Protein AF-A0A7K1ST89-F1 (afdb_monomer_lite)

pLDDT: mean 86.4, std 10.52, range [42.69, 97.88]

Structure (mmCIF, N/CA/C/O backbone):
data_AF-A0A7K1ST89-F1
#
_entry.id   AF-A0A7K1ST89-F1
#
loop_
_atom_site.group_PDB
_atom_site.id
_atom_site.type_symbol
_atom_site.label_atom_id
_atom_site.label_alt_id
_atom_site.label_comp_id
_atom_site.label_asym_id
_atom_site.label_entity_id
_atom_site.label_seq_id
_atom_site.pdbx_PDB_ins_code
_atom_site.Cartn_x
_atom_site.Cartn_y
_atom_site.Cartn_z
_atom_site.occupancy
_atom_site.B_iso_or_equiv
_atom_site.auth_seq_id
_atom_site.auth_comp_id
_atom_site.auth_asym_id
_atom_site.auth_atom_id
_atom_site.pdbx_PDB_model_num
ATOM 1 N N . MET A 1 1 ? -11.123 1.709 31.600 1.00 42.69 1 MET A N 1
ATOM 2 C CA . MET A 1 1 ? -11.358 0.280 31.300 1.00 42.69 1 MET A CA 1
ATOM 3 C C . MET A 1 1 ? -12.186 0.246 30.021 1.00 42.69 1 MET A C 1
ATOM 5 O O . MET A 1 1 ? -13.130 1.018 29.954 1.00 42.69 1 MET A O 1
ATOM 9 N N . ILE A 1 2 ? -11.768 -0.477 28.975 1.00 50.78 2 ILE A N 1
ATOM 10 C CA . ILE A 1 2 ? -12.521 -0.560 27.705 1.00 50.78 2 ILE A CA 1
ATOM 11 C C . ILE A 1 2 ? -13.506 -1.724 27.834 1.00 50.78 2 ILE A C 1
ATOM 13 O O . ILE A 1 2 ? -13.079 -2.829 28.155 1.00 50.78 2 ILE A O 1
ATOM 17 N N . ASP A 1 3 ? -14.796 -1.450 27.634 1.00 50.91 3 ASP A N 1
ATOM 18 C CA . ASP A 1 3 ? -15.888 -2.266 28.186 1.00 50.91 3 ASP A CA 1
ATOM 19 C C . ASP A 1 3 ? -16.390 -3.382 27.249 1.00 50.91 3 ASP A C 1
ATOM 21 O O . ASP A 1 3 ? -16.969 -4.363 27.692 1.00 50.91 3 ASP A O 1
ATOM 25 N N . SER A 1 4 ? -16.138 -3.321 25.939 1.00 55.66 4 SER A N 1
ATOM 26 C CA . SER A 1 4 ? -16.264 -4.499 25.060 1.00 55.66 4 SER A CA 1
ATOM 27 C C . SER A 1 4 ? -15.747 -4.215 23.652 1.00 55.66 4 SER A C 1
ATOM 29 O O . SER A 1 4 ? -15.873 -3.105 23.135 1.00 55.66 4 SER A O 1
ATOM 31 N N . THR A 1 5 ? -15.176 -5.240 23.016 1.00 67.62 5 THR A N 1
ATOM 32 C CA . THR A 1 5 ? -14.967 -5.284 21.563 1.00 67.62 5 THR A CA 1
ATOM 33 C C . THR A 1 5 ? -15.963 -6.281 20.980 1.00 67.62 5 THR A C 1
ATOM 35 O O . THR A 1 5 ? -16.053 -7.415 21.448 1.00 67.62 5 THR A O 1
ATOM 38 N N . LYS A 1 6 ? -16.732 -5.873 19.968 1.00 70.56 6 LYS A N 1
ATOM 39 C CA . LYS A 1 6 ? -17.579 -6.781 19.174 1.00 70.56 6 LYS A CA 1
ATOM 40 C C . LYS A 1 6 ? -17.006 -6.874 17.768 1.00 70.56 6 LYS A C 1
ATOM 42 O O . LYS A 1 6 ? -16.665 -5.835 17.218 1.00 70.56 6 LYS A O 1
ATOM 47 N N . CYS A 1 7 ? -16.896 -8.081 17.215 1.00 73.00 7 CYS A N 1
ATOM 48 C CA . CYS A 1 7 ? -16.466 -8.333 15.838 1.00 73.00 7 CYS A CA 1
ATOM 49 C C . CYS A 1 7 ? -17.643 -8.921 15.055 1.00 73.00 7 CYS A C 1
ATOM 51 O O . CYS A 1 7 ? -18.269 -9.871 15.532 1.00 73.00 7 CYS A O 1
ATOM 53 N N . ASP A 1 8 ? -17.969 -8.350 13.898 1.00 69.69 8 ASP A N 1
ATOM 54 C CA . ASP A 1 8 ? -18.983 -8.906 13.005 1.00 69.69 8 ASP A CA 1
ATOM 55 C C . ASP A 1 8 ? -18.398 -9.955 12.038 1.00 69.69 8 ASP A C 1
ATOM 57 O O . ASP A 1 8 ? -17.191 -10.199 11.984 1.00 69.69 8 ASP A O 1
ATOM 61 N N . ILE A 1 9 ? -19.271 -10.590 11.250 1.00 62.75 9 ILE A N 1
ATOM 62 C CA . ILE A 1 9 ? -18.893 -11.628 10.277 1.00 62.75 9 ILE A CA 1
ATOM 63 C C . ILE A 1 9 ? -17.961 -11.121 9.161 1.00 62.75 9 ILE A C 1
ATOM 65 O O . ILE A 1 9 ? -17.331 -11.921 8.474 1.00 62.75 9 ILE A O 1
ATOM 69 N N . ASN A 1 10 ? -17.840 -9.802 8.997 1.00 66.50 10 ASN A N 1
ATOM 70 C CA . ASN A 1 10 ? -16.996 -9.160 7.994 1.00 66.50 10 ASN A CA 1
ATOM 71 C C . ASN A 1 10 ? -15.655 -8.682 8.576 1.00 66.50 10 ASN A C 1
ATOM 73 O O . ASN A 1 10 ? -14.883 -8.033 7.870 1.00 66.50 10 ASN A O 1
ATOM 77 N N . GLY A 1 11 ? -15.364 -8.976 9.850 1.00 66.62 11 GLY A N 1
ATOM 78 C CA . GLY A 1 11 ? -14.146 -8.512 10.515 1.00 66.62 11 GLY A CA 1
ATOM 79 C C . GLY A 1 11 ? -14.186 -7.030 10.901 1.00 66.62 11 GLY A C 1
ATOM 80 O O . GLY A 1 11 ? -13.132 -6.412 11.083 1.00 66.62 11 GLY A O 1
ATOM 81 N N . LYS A 1 12 ? -15.384 -6.442 11.011 1.00 81.88 12 LYS A N 1
ATOM 82 C CA . LYS A 1 12 ? -15.574 -5.083 11.516 1.00 81.88 12 LYS A CA 1
ATOM 83 C C . LYS A 1 12 ? -15.724 -5.121 13.031 1.00 81.88 12 LYS A C 1
ATOM 85 O O . LYS A 1 12 ? -16.559 -5.838 13.579 1.00 81.88 12 LYS A O 1
ATOM 90 N N . TYR A 1 13 ? -14.913 -4.318 13.698 1.00 85.00 13 TYR A N 1
ATOM 91 C CA . TYR A 1 13 ? -14.878 -4.179 15.140 1.00 85.00 13 TYR A CA 1
ATOM 92 C C . TYR A 1 13 ? -15.614 -2.917 15.583 1.00 85.00 13 TYR A C 1
ATOM 94 O O . TYR A 1 13 ? -15.529 -1.874 14.933 1.00 85.00 13 TYR A O 1
ATOM 102 N N . SER A 1 14 ? -16.289 -3.002 16.727 1.00 85.31 14 SER A N 1
ATOM 103 C CA . SER A 1 14 ? -16.886 -1.862 17.422 1.00 85.31 14 SER A CA 1
ATOM 104 C C . SER A 1 14 ? -16.405 -1.826 18.867 1.00 85.31 14 SER A C 1
ATOM 106 O O . SER A 1 14 ? -16.443 -2.849 19.557 1.00 85.31 14 SER A O 1
ATOM 108 N N . ILE A 1 15 ? -15.980 -0.647 19.324 1.00 86.12 15 ILE A N 1
ATOM 109 C CA . ILE A 1 15 ? -15.645 -0.363 20.722 1.00 86.12 15 ILE A CA 1
ATOM 110 C C . ILE A 1 15 ? -16.554 0.745 21.222 1.00 86.12 15 ILE A C 1
ATOM 112 O O . ILE A 1 15 ? -16.605 1.822 20.627 1.00 86.12 15 ILE A O 1
ATOM 116 N N . SER A 1 16 ? -17.215 0.490 22.346 1.00 87.19 16 SER A N 1
ATOM 117 C CA . SER A 1 16 ? -17.981 1.498 23.073 1.00 87.19 16 SER A CA 1
ATOM 118 C C . SER A 1 16 ? -17.256 1.868 24.364 1.00 87.19 16 SER A C 1
ATOM 120 O O . SER A 1 16 ? -16.719 1.001 25.057 1.00 87.19 16 SER A O 1
ATOM 122 N N . PHE A 1 17 ? -17.183 3.165 24.656 1.00 85.56 17 PHE A N 1
ATOM 123 C CA . PHE A 1 17 ? -16.517 3.689 25.845 1.00 85.56 17 PHE A CA 1
ATOM 124 C C . PHE A 1 17 ? -17.060 5.067 26.224 1.00 85.56 17 PHE A C 1
ATOM 126 O O . PHE A 1 17 ? -17.480 5.852 25.373 1.00 85.56 17 PHE A O 1
ATOM 133 N N . THR A 1 18 ? -16.960 5.386 27.507 1.00 86.25 18 THR A N 1
ATOM 134 C CA . THR A 1 18 ? -17.297 6.698 28.064 1.00 86.25 18 THR A CA 1
ATOM 135 C C . THR A 1 18 ? -16.008 7.336 28.570 1.00 86.25 18 THR A C 1
ATOM 137 O O . THR A 1 18 ? -15.216 6.695 29.265 1.00 86.25 18 THR A O 1
ATOM 140 N N . THR A 1 19 ? -15.749 8.589 28.202 1.00 84.38 19 THR A N 1
ATOM 141 C CA . THR A 1 19 ? -14.566 9.316 28.683 1.00 84.38 19 THR A CA 1
ATOM 142 C C . THR A 1 19 ? -14.891 10.066 29.972 1.00 84.38 19 THR A C 1
ATOM 144 O O . THR A 1 19 ? -15.948 10.679 30.094 1.00 84.38 19 THR A O 1
ATOM 147 N N . THR A 1 20 ? -13.973 10.036 30.940 1.00 78.56 20 THR A N 1
ATOM 148 C CA . THR A 1 20 ? -14.178 10.610 32.285 1.00 78.56 20 THR A CA 1
ATOM 149 C C . THR A 1 20 ? -13.233 11.778 32.600 1.00 78.56 20 THR A C 1
ATOM 151 O O . THR A 1 20 ? -12.939 12.027 33.765 1.00 78.56 20 THR A O 1
ATOM 154 N N . GLY A 1 21 ? -12.694 12.472 31.590 1.00 76.25 21 GLY A N 1
ATOM 155 C CA . GLY A 1 21 ? -11.738 13.576 31.791 1.00 76.25 21 GLY A CA 1
ATOM 156 C C . GLY A 1 21 ? -12.281 14.951 31.388 1.00 76.25 21 GLY A C 1
ATOM 157 O O . GLY A 1 21 ? -13.430 15.075 30.990 1.00 76.25 21 GLY A O 1
ATOM 158 N N . GLN A 1 22 ? -11.437 15.982 31.493 1.00 76.69 22 GLN A N 1
ATOM 159 C CA . GLN A 1 22 ? -11.760 17.382 31.156 1.00 76.69 22 GLN A CA 1
ATOM 160 C C . GLN A 1 22 ? -11.017 17.876 29.897 1.00 76.69 22 GLN A C 1
ATOM 162 O O . GLN A 1 22 ? -10.832 19.075 29.705 1.00 76.69 22 GLN A O 1
ATOM 167 N N . GLY A 1 23 ? -10.518 16.956 29.066 1.00 71.94 23 GLY A N 1
ATOM 168 C CA . GLY A 1 23 ? -9.754 17.310 27.870 1.00 71.94 23 GLY A CA 1
ATOM 169 C C . GLY A 1 23 ? -10.616 18.021 26.825 1.00 71.94 23 GLY A C 1
ATOM 170 O O . GLY A 1 23 ? -11.785 17.688 26.653 1.00 71.94 23 GLY A O 1
ATOM 171 N N . LEU A 1 24 ? -10.025 18.976 26.104 1.00 70.88 24 LEU A N 1
ATOM 172 C CA . LEU A 1 24 ? -10.686 19.672 24.991 1.00 70.88 24 LEU A CA 1
ATOM 173 C C . LEU A 1 24 ? -10.793 18.793 23.734 1.00 70.88 24 LEU A C 1
ATOM 175 O O . LEU A 1 24 ? -11.709 18.964 22.936 1.00 70.88 24 LEU A O 1
ATOM 179 N N . GLU A 1 25 ? -9.866 17.847 23.568 1.00 73.25 25 GLU A N 1
ATOM 180 C CA . GLU A 1 25 ? -9.810 16.922 22.438 1.00 73.25 25 GLU A CA 1
ATOM 181 C C . GLU A 1 25 ? -9.326 15.550 22.923 1.00 73.25 25 GLU A C 1
ATOM 183 O O . GLU A 1 25 ? -8.405 15.450 23.738 1.00 73.25 25 GLU A O 1
ATOM 188 N N . TYR A 1 26 ? -9.934 14.487 22.401 1.00 74.88 26 TYR A N 1
ATOM 189 C CA . TYR A 1 26 ? -9.512 13.108 22.627 1.00 74.88 26 TYR A CA 1
ATOM 190 C C . TYR A 1 26 ? -9.139 12.477 21.292 1.00 74.88 26 TYR A C 1
ATOM 192 O O . TYR A 1 26 ? -9.839 12.652 20.296 1.00 74.88 26 TYR A O 1
ATOM 200 N N . ARG A 1 27 ? -8.048 11.707 21.282 1.00 76.06 27 ARG A N 1
ATOM 201 C CA . ARG A 1 27 ? -7.611 10.925 20.122 1.00 76.06 27 ARG A CA 1
ATOM 202 C C . ARG A 1 27 ? -7.477 9.468 20.509 1.00 76.06 27 ARG A C 1
ATOM 204 O O . ARG A 1 27 ? -6.950 9.151 21.574 1.00 76.06 27 ARG A O 1
ATOM 211 N N . LEU A 1 28 ? -7.929 8.588 19.626 1.00 76.81 28 LEU A N 1
ATOM 212 C CA . LEU A 1 28 ? -7.718 7.157 19.774 1.00 76.81 28 LEU A CA 1
ATOM 213 C C . LEU A 1 28 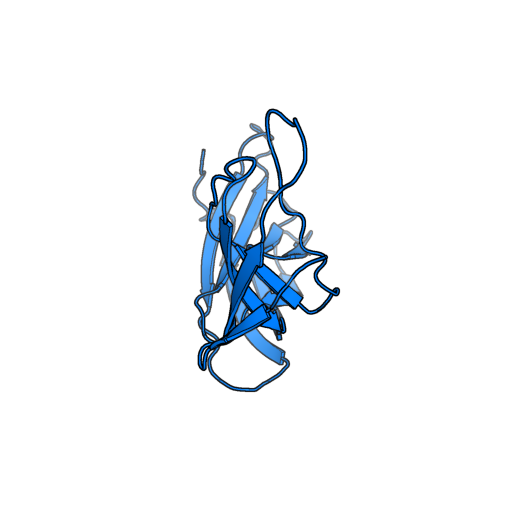? -6.445 6.760 19.051 1.00 76.81 28 LEU A C 1
ATOM 215 O O . LEU A 1 28 ? -6.230 7.114 17.894 1.00 76.81 28 LEU A O 1
ATOM 219 N N . ALA A 1 29 ? -5.613 6.005 19.753 1.00 75.06 29 ALA A N 1
ATOM 220 C CA . ALA A 1 29 ? -4.457 5.350 19.180 1.00 75.06 29 ALA A CA 1
ATOM 221 C C . ALA A 1 29 ? -4.675 3.843 19.284 1.00 75.06 29 ALA A C 1
ATOM 223 O O . ALA A 1 29 ? -4.858 3.304 20.375 1.00 75.06 29 ALA A O 1
ATOM 224 N N . PHE A 1 30 ? -4.653 3.166 18.141 1.00 74.69 30 PHE A N 1
ATOM 225 C CA . PHE A 1 30 ? -4.719 1.713 18.076 1.00 74.69 30 PHE A CA 1
ATOM 226 C C . PHE A 1 30 ? -3.314 1.173 17.857 1.00 74.69 30 PHE A C 1
ATOM 228 O O . PHE A 1 30 ? -2.651 1.518 16.878 1.00 74.69 30 PHE A O 1
ATOM 235 N N . PHE A 1 31 ? -2.863 0.298 18.750 1.00 79.12 31 PHE A N 1
ATOM 236 C CA . PHE A 1 31 ? -1.630 -0.440 18.531 1.00 79.12 31 PHE A CA 1
ATOM 237 C C . PHE A 1 31 ? -1.932 -1.668 17.670 1.00 79.12 31 PHE A C 1
ATOM 239 O O . PHE A 1 31 ? -2.626 -2.585 18.105 1.00 79.12 31 PHE A O 1
ATOM 246 N N . SER A 1 32 ? -1.432 -1.675 16.435 1.00 76.81 32 SER A N 1
ATOM 247 C CA . SER A 1 32 ? -1.531 -2.832 15.541 1.00 76.81 32 SER A CA 1
ATOM 248 C C . SER A 1 32 ? -0.195 -3.580 15.538 1.00 76.81 32 SER A C 1
ATOM 250 O O . SER A 1 32 ? 0.842 -2.948 15.319 1.00 76.81 32 SER A O 1
ATOM 252 N N . PRO A 1 33 ? -0.175 -4.909 15.750 1.00 84.19 33 PRO A N 1
ATOM 253 C CA . PRO A 1 33 ? 1.042 -5.691 15.561 1.00 84.19 33 PRO A CA 1
ATOM 254 C C . PRO A 1 33 ? 1.574 -5.552 14.118 1.00 84.19 33 PRO A C 1
ATOM 256 O O . PRO A 1 33 ? 0.794 -5.260 13.212 1.00 84.19 33 PRO A O 1
ATOM 259 N N . PRO A 1 34 ? 2.864 -5.836 13.845 1.00 81.38 34 PRO A N 1
ATOM 260 C CA . PRO A 1 34 ? 3.504 -5.547 12.550 1.00 81.38 34 PRO A CA 1
ATOM 261 C C . PRO A 1 34 ? 2.826 -6.134 11.299 1.00 81.38 34 PRO A C 1
ATOM 263 O O . PRO A 1 34 ? 3.042 -5.638 10.188 1.00 81.38 34 PRO A O 1
ATOM 266 N N . ASN A 1 35 ? 2.037 -7.199 11.467 1.00 85.56 35 ASN A N 1
ATOM 267 C CA . ASN A 1 35 ? 1.340 -7.913 10.394 1.00 85.56 35 ASN A CA 1
ATOM 268 C C . ASN A 1 35 ? -0.167 -7.631 10.354 1.00 85.56 35 ASN A C 1
ATOM 270 O O . ASN A 1 35 ? -0.911 -8.361 9.705 1.00 85.56 35 ASN A O 1
ATOM 274 N N . TYR A 1 36 ? -0.613 -6.588 11.044 1.00 87.50 36 TYR A N 1
ATOM 275 C CA . TYR A 1 36 ? -1.996 -6.150 11.038 1.00 87.50 36 TYR A CA 1
ATOM 276 C C . TYR A 1 36 ? -2.081 -4.691 10.630 1.00 87.50 36 TYR A C 1
ATOM 278 O O . TYR A 1 36 ? -1.180 -3.894 10.885 1.00 87.50 36 TYR A O 1
ATOM 286 N N . TYR A 1 37 ? -3.188 -4.352 9.992 1.00 87.31 37 TYR A N 1
ATOM 287 C CA . TYR A 1 37 ? -3.505 -2.989 9.618 1.00 87.31 37 TYR A CA 1
ATOM 288 C C . TYR A 1 37 ? -4.947 -2.695 10.002 1.00 87.31 37 TYR A C 1
ATOM 290 O O . TYR A 1 37 ? -5.825 -3.536 9.794 1.00 87.31 37 TYR A O 1
ATOM 298 N N . SER A 1 38 ? -5.181 -1.516 10.573 1.00 86.88 38 SER A N 1
ATOM 299 C CA . SER A 1 38 ? -6.513 -1.066 10.962 1.00 86.88 38 SER A CA 1
ATOM 300 C C . SER A 1 38 ? -6.939 0.146 10.143 1.00 86.88 38 SER A C 1
ATOM 302 O O . SER A 1 38 ? -6.191 1.110 9.994 1.00 86.88 38 SER A O 1
ATOM 304 N N . LEU A 1 39 ? -8.158 0.083 9.615 1.00 83.06 39 LEU A N 1
ATOM 305 C CA . LEU A 1 39 ? -8.859 1.205 9.004 1.00 83.06 39 LEU A CA 1
ATOM 306 C C . LEU A 1 39 ? -9.893 1.705 10.006 1.00 83.06 39 LEU A C 1
ATOM 308 O O . LEU A 1 39 ? -10.762 0.942 10.425 1.00 83.06 39 LEU A O 1
ATOM 312 N N . GLN A 1 40 ? -9.772 2.965 10.405 1.00 82.62 40 GLN A N 1
ATOM 313 C CA . GLN A 1 40 ? -10.664 3.594 11.373 1.00 82.62 40 GLN A CA 1
ATOM 314 C C . GLN A 1 40 ? -11.560 4.597 10.663 1.00 82.62 40 GLN A C 1
ATOM 316 O O . GLN A 1 40 ? -11.087 5.366 9.822 1.00 82.62 40 GLN A O 1
ATOM 321 N N . ASP A 1 41 ? -12.832 4.611 11.045 1.00 79.38 41 ASP A N 1
ATOM 322 C CA . ASP A 1 41 ? -13.731 5.687 10.656 1.00 79.38 41 ASP A CA 1
ATOM 323 C C . ASP A 1 41 ? -13.365 6.955 11.451 1.00 79.38 41 ASP A C 1
ATOM 325 O O . ASP A 1 41 ? -12.876 6.883 12.583 1.00 79.38 41 ASP A O 1
ATOM 329 N N . ALA A 1 42 ? -13.592 8.136 10.872 1.00 75.62 42 ALA A N 1
ATOM 330 C CA . ALA A 1 42 ? -13.445 9.380 11.619 1.00 75.62 42 ALA A CA 1
ATOM 331 C C . ALA A 1 42 ? -14.504 9.427 12.731 1.00 75.62 42 ALA A C 1
ATOM 333 O O . ALA A 1 42 ? -15.699 9.327 12.451 1.00 75.62 42 ALA A O 1
ATOM 334 N N . VAL A 1 43 ? -14.076 9.593 13.985 1.00 79.38 43 VAL A N 1
ATOM 335 C CA . VAL A 1 43 ? -14.985 9.679 15.135 1.00 79.38 43 VAL A CA 1
ATOM 336 C C . VAL A 1 43 ? -14.719 10.950 15.924 1.00 79.38 43 VAL A C 1
ATOM 338 O O . VAL A 1 43 ? -13.589 11.235 16.314 1.00 79.38 43 VAL A O 1
ATOM 341 N N . ILE A 1 44 ? -15.790 11.699 16.178 1.00 81.50 44 ILE A N 1
ATOM 342 C CA . ILE A 1 44 ? -15.788 12.830 17.102 1.00 81.50 44 ILE A CA 1
ATOM 343 C C . ILE A 1 44 ? -16.099 12.277 18.490 1.00 81.50 44 ILE A C 1
ATOM 345 O O . ILE A 1 44 ? -17.186 11.750 18.718 1.00 81.50 44 ILE A O 1
ATOM 349 N N . ILE A 1 45 ? -15.140 12.389 19.406 1.00 84.81 45 ILE A N 1
ATOM 350 C CA . ILE A 1 45 ? -15.297 11.921 20.784 1.00 84.81 45 ILE A CA 1
ATOM 351 C C . ILE A 1 45 ? -15.912 13.043 21.616 1.00 84.81 45 ILE A C 1
ATOM 353 O O . ILE A 1 45 ? -15.341 14.128 21.719 1.00 84.81 45 ILE A O 1
ATOM 357 N N . ILE A 1 46 ? -17.059 12.770 22.234 1.00 85.00 46 ILE A N 1
ATOM 358 C CA . ILE A 1 46 ? -17.761 13.710 23.107 1.00 85.00 46 ILE A CA 1
ATOM 359 C C . ILE A 1 46 ? -17.501 13.334 24.565 1.00 85.00 46 ILE A C 1
ATOM 361 O O . ILE A 1 46 ? -17.729 12.198 24.987 1.00 85.00 46 ILE A O 1
ATOM 365 N N . VAL A 1 47 ? -17.026 14.307 25.338 1.00 86.31 47 VAL A N 1
ATOM 366 C CA . VAL A 1 47 ? -16.646 14.127 26.743 1.00 86.31 47 VAL A CA 1
ATOM 367 C C . VAL A 1 47 ? -17.855 13.804 27.615 1.00 86.31 47 VAL A C 1
ATOM 369 O O . VAL A 1 47 ? -18.896 14.450 27.494 1.00 86.31 47 VAL A O 1
ATOM 372 N N . GLY A 1 48 ? -17.721 12.804 28.492 1.00 84.44 48 GLY A N 1
ATOM 373 C CA . GLY A 1 48 ? -18.773 12.408 29.434 1.00 84.44 48 GLY A CA 1
ATOM 374 C C . GLY A 1 48 ? -19.984 11.726 28.791 1.00 84.44 48 GLY A C 1
ATOM 375 O O . GLY A 1 48 ? -20.962 11.462 29.486 1.00 84.44 48 GLY A O 1
ATOM 376 N N . LYS A 1 49 ? -19.939 11.446 27.482 1.00 86.00 49 LYS A N 1
ATOM 377 C CA . LYS A 1 49 ? -20.974 10.701 26.758 1.00 86.00 49 LYS A CA 1
ATOM 378 C C . LYS A 1 49 ? -20.462 9.339 26.314 1.00 86.00 49 LYS A C 1
ATOM 380 O O . LYS A 1 49 ? -19.254 9.114 26.216 1.00 86.00 49 LYS A O 1
ATOM 385 N N . ASP A 1 50 ? -21.400 8.457 26.004 1.00 87.88 50 ASP A N 1
ATOM 386 C CA . ASP A 1 50 ? -21.096 7.176 25.386 1.00 87.88 50 ASP A CA 1
ATOM 387 C C . ASP A 1 50 ? -20.664 7.406 23.941 1.00 87.88 50 ASP A C 1
ATOM 389 O O . ASP A 1 50 ? -21.396 7.962 23.120 1.00 87.88 50 ASP A O 1
ATOM 393 N N . ASN A 1 51 ? -19.441 6.988 23.643 1.00 86.44 51 ASN A N 1
ATOM 394 C CA . ASN A 1 51 ? -18.858 7.042 22.317 1.00 86.44 51 ASN A CA 1
ATOM 395 C C . ASN A 1 51 ? -18.796 5.628 21.754 1.00 86.44 51 ASN A C 1
ATOM 397 O O . ASN A 1 51 ? -18.542 4.668 22.482 1.00 86.44 51 ASN A O 1
ATOM 401 N N . THR A 1 52 ? -19.000 5.502 20.447 1.00 86.69 52 THR A N 1
ATOM 402 C CA . THR A 1 52 ? -18.813 4.239 19.730 1.00 86.69 52 THR A CA 1
ATOM 403 C C . THR A 1 52 ? -17.899 4.471 18.544 1.00 86.69 52 THR A C 1
ATOM 405 O O . THR A 1 52 ? -18.099 5.404 17.769 1.00 86.69 52 THR A O 1
ATOM 408 N N . VAL A 1 53 ? -16.889 3.618 18.416 1.00 86.25 53 VAL A N 1
ATOM 409 C CA . VAL A 1 53 ? -15.912 3.666 17.332 1.00 86.25 53 VAL A CA 1
ATOM 410 C C . VAL A 1 53 ? -15.943 2.356 16.593 1.00 86.25 53 VAL A C 1
ATOM 412 O O . VAL A 1 53 ? -15.743 1.294 17.182 1.00 86.25 53 VAL A O 1
ATOM 415 N N . ASN A 1 54 ? -16.143 2.468 15.288 1.00 86.19 54 ASN A N 1
ATOM 416 C CA . ASN A 1 54 ? -16.054 1.354 14.373 1.00 86.19 54 ASN A CA 1
ATOM 417 C C . ASN A 1 54 ? -14.701 1.379 13.666 1.00 86.19 54 ASN A C 1
ATOM 419 O O . ASN A 1 54 ? -14.216 2.433 13.252 1.00 86.19 54 ASN A O 1
ATOM 423 N N . PHE A 1 55 ? -14.095 0.211 13.512 1.00 86.31 55 PHE A N 1
ATOM 424 C CA . PHE A 1 55 ? -12.867 0.048 12.746 1.00 86.31 55 PHE A CA 1
ATOM 425 C C . PHE A 1 55 ? -12.831 -1.338 12.113 1.00 86.31 55 PHE A C 1
ATOM 427 O O . PHE A 1 55 ? -13.471 -2.270 12.583 1.00 86.31 55 PHE A O 1
ATOM 434 N N . SER A 1 56 ? -12.080 -1.488 11.033 1.00 85.56 56 SER A N 1
ATOM 435 C CA . SER A 1 56 ? -11.800 -2.792 10.430 1.00 85.56 56 SER A CA 1
ATOM 436 C C . SER A 1 56 ? -10.345 -3.138 10.683 1.00 85.56 56 SER A C 1
ATOM 438 O O . SER A 1 56 ? -9.482 -2.272 10.536 1.00 85.56 56 SER A O 1
ATOM 440 N N . ALA A 1 57 ? -10.059 -4.381 11.059 1.00 85.25 57 ALA A N 1
ATOM 441 C CA . ALA A 1 57 ? -8.693 -4.853 11.245 1.00 85.25 57 ALA A CA 1
ATOM 442 C C . ALA A 1 57 ? -8.427 -6.045 10.330 1.00 85.25 57 ALA A C 1
ATOM 444 O O . ALA A 1 57 ? -9.206 -6.991 10.270 1.00 85.25 57 ALA A O 1
ATOM 445 N N . PHE A 1 58 ? -7.300 -6.000 9.629 1.00 85.25 58 PHE A N 1
ATOM 446 C CA . PHE A 1 58 ? -6.929 -6.993 8.632 1.00 85.25 58 PHE A CA 1
ATOM 447 C C . PHE A 1 58 ? -5.562 -7.566 8.968 1.00 85.25 58 PHE A C 1
ATOM 449 O O . PHE A 1 58 ? -4.633 -6.816 9.278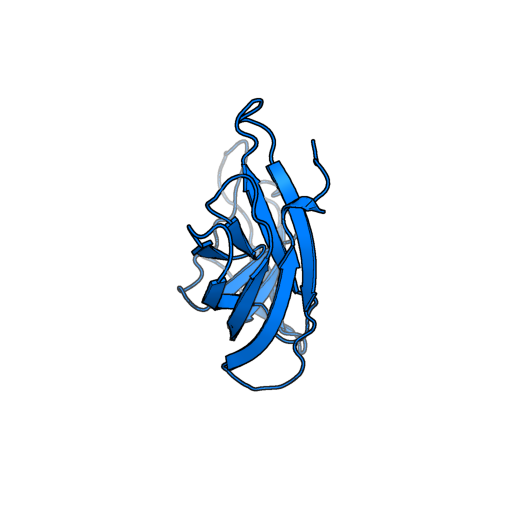 1.00 85.25 58 PHE A O 1
ATOM 456 N N . LYS A 1 59 ? -5.410 -8.885 8.829 1.00 87.12 59 LYS A N 1
ATOM 457 C CA . LYS A 1 59 ? -4.084 -9.488 8.678 1.00 87.12 59 LYS A CA 1
ATOM 458 C C . LYS A 1 59 ? -3.548 -9.072 7.306 1.00 87.12 59 LYS A C 1
ATOM 460 O O . LYS A 1 59 ? -4.211 -9.287 6.293 1.00 87.12 59 LYS A O 1
ATOM 465 N N . VAL A 1 60 ? -2.373 -8.452 7.266 1.00 90.88 60 VAL A N 1
ATOM 466 C CA . VAL A 1 60 ? -1.741 -8.055 6.002 1.00 90.88 60 VAL A CA 1
ATOM 467 C C . VAL A 1 60 ? -1.146 -9.271 5.302 1.00 90.88 60 VAL A C 1
ATOM 469 O O . VAL A 1 60 ? -0.597 -10.168 5.943 1.00 90.88 60 VAL A O 1
ATOM 472 N N . HIS A 1 61 ? -1.250 -9.296 3.979 1.00 91.69 61 HIS A N 1
ATOM 473 C CA . HIS A 1 61 ? -0.642 -10.313 3.127 1.00 91.69 61 HIS A CA 1
ATOM 474 C C . HIS A 1 61 ? 0.562 -9.715 2.399 1.00 91.69 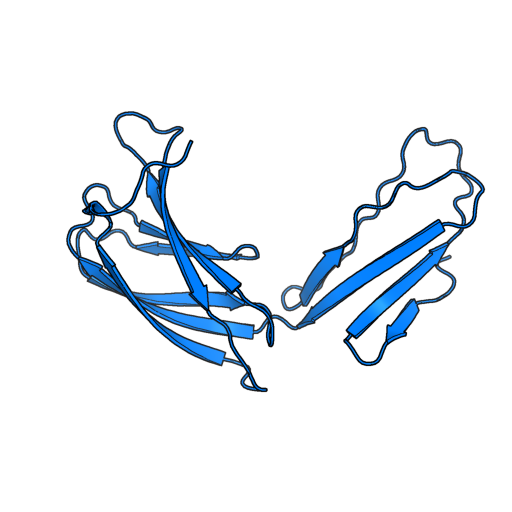61 HIS A C 1
ATOM 476 O O . HIS A 1 61 ? 0.695 -8.491 2.276 1.00 91.69 61 HIS A O 1
ATOM 482 N N . LEU A 1 62 ? 1.450 -10.580 1.910 1.00 94.25 62 LEU A N 1
ATOM 483 C CA . LEU A 1 62 ? 2.589 -10.151 1.109 1.00 94.25 62 LEU A CA 1
ATOM 484 C C . LEU A 1 62 ? 2.246 -10.199 -0.376 1.00 94.25 62 LEU A C 1
ATOM 486 O O . LEU A 1 62 ? 1.737 -11.189 -0.892 1.00 94.25 62 LEU A O 1
ATOM 490 N N . LEU A 1 63 ? 2.596 -9.141 -1.091 1.00 95.00 63 LEU A N 1
ATOM 491 C CA . LEU A 1 63 ? 2.638 -9.119 -2.541 1.00 95.00 63 LEU A CA 1
ATOM 492 C C . LEU A 1 63 ? 4.103 -9.158 -2.975 1.00 95.00 63 LEU A C 1
ATOM 494 O O . LEU A 1 63 ? 4.840 -8.187 -2.813 1.00 95.00 63 LEU A O 1
ATOM 498 N N . LYS A 1 64 ? 4.517 -10.288 -3.550 1.00 96.12 64 LYS A N 1
ATOM 499 C CA . LYS A 1 64 ? 5.787 -10.426 -4.261 1.00 96.12 64 LYS A CA 1
ATOM 500 C C . LYS A 1 64 ? 5.620 -9.831 -5.659 1.00 96.12 64 LYS A C 1
ATOM 502 O O . LYS A 1 64 ? 5.155 -10.503 -6.583 1.00 96.12 64 LYS A O 1
ATOM 507 N N . ALA A 1 65 ? 5.967 -8.559 -5.794 1.00 96.69 65 ALA A N 1
ATOM 508 C CA . ALA A 1 65 ? 5.861 -7.818 -7.039 1.00 96.69 65 ALA A CA 1
ATOM 509 C C . ALA A 1 65 ? 7.162 -7.941 -7.842 1.00 96.69 65 ALA A C 1
ATOM 511 O O . ALA A 1 65 ? 8.228 -7.539 -7.377 1.00 96.69 65 ALA A O 1
ATOM 512 N N . ARG A 1 66 ? 7.071 -8.478 -9.062 1.00 97.56 66 ARG A N 1
ATOM 513 C CA . ARG A 1 66 ? 8.137 -8.374 -10.065 1.00 97.56 66 ARG A CA 1
ATOM 514 C C . ARG A 1 66 ? 7.923 -7.081 -10.839 1.00 97.56 66 ARG A C 1
ATOM 516 O O . ARG A 1 66 ? 6.898 -6.928 -11.492 1.00 97.56 66 ARG A O 1
ATOM 523 N N . VAL A 1 67 ? 8.853 -6.145 -10.750 1.00 97.81 67 VAL A N 1
ATOM 524 C CA . VAL A 1 67 ? 8.777 -4.841 -11.407 1.00 97.81 67 VAL A CA 1
ATOM 525 C C . VAL A 1 67 ? 9.829 -4.800 -12.503 1.00 97.81 67 VAL A C 1
ATOM 527 O O . VAL A 1 67 ? 11.027 -4.803 -12.225 1.00 97.81 67 VAL A O 1
ATOM 530 N N . VAL A 1 68 ? 9.360 -4.762 -13.745 1.00 97.88 68 VAL A N 1
ATOM 531 C CA . VAL A 1 68 ? 10.192 -4.633 -14.937 1.00 97.88 68 VAL A CA 1
ATOM 532 C C . VAL A 1 68 ? 10.123 -3.180 -15.396 1.00 97.88 68 VAL A C 1
ATOM 534 O O . VAL A 1 68 ? 9.059 -2.683 -15.772 1.00 97.88 68 VAL A O 1
ATOM 537 N N . ILE A 1 69 ? 11.251 -2.481 -15.306 1.00 97.12 69 ILE A N 1
ATOM 538 C CA . ILE A 1 69 ? 11.385 -1.054 -15.597 1.00 97.12 69 ILE A CA 1
ATOM 539 C C . ILE A 1 69 ? 12.012 -0.866 -16.974 1.00 97.12 69 ILE A C 1
ATOM 541 O O . ILE A 1 69 ? 13.047 -1.456 -17.284 1.00 97.12 69 ILE A O 1
ATOM 545 N N . SER A 1 70 ? 11.431 0.043 -17.748 1.00 97.00 70 SER A N 1
ATOM 546 C CA . SER A 1 70 ? 11.997 0.589 -18.982 1.00 97.00 70 SER A CA 1
ATOM 547 C C . SER A 1 70 ? 12.053 2.115 -18.898 1.00 97.00 70 SER A C 1
ATOM 549 O O . SER A 1 70 ? 11.153 2.724 -18.331 1.00 97.00 70 SER A O 1
ATOM 551 N N . ASN A 1 71 ? 13.096 2.736 -19.454 1.00 94.50 71 ASN A N 1
ATOM 552 C CA . ASN A 1 71 ? 13.195 4.191 -19.652 1.00 94.50 71 ASN A CA 1
ATOM 553 C C . ASN A 1 71 ? 12.867 5.051 -18.415 1.00 94.50 71 ASN A C 1
ATOM 555 O O . ASN A 1 71 ? 12.130 6.027 -18.505 1.00 94.50 71 ASN A O 1
ATOM 559 N N . ASN A 1 72 ? 13.398 4.712 -17.241 1.00 94.88 72 ASN A N 1
ATOM 560 C CA . ASN A 1 72 ? 13.277 5.560 -16.059 1.00 94.88 72 ASN A CA 1
ATOM 561 C C . ASN A 1 72 ? 14.193 6.792 -16.210 1.00 94.88 72 ASN A C 1
ATOM 563 O O . ASN A 1 72 ? 15.417 6.630 -16.162 1.00 94.88 72 ASN A O 1
ATOM 567 N N . PRO A 1 73 ? 13.640 8.007 -16.412 1.00 93.38 73 PRO A N 1
ATOM 568 C CA . PRO A 1 73 ? 14.450 9.182 -16.721 1.00 93.38 73 PRO A CA 1
ATOM 569 C C . PRO A 1 73 ? 15.281 9.622 -15.512 1.00 93.38 73 PRO A C 1
ATOM 571 O O . PRO A 1 73 ? 16.441 9.995 -15.677 1.00 93.38 73 PRO A O 1
ATOM 574 N N . ASN A 1 74 ? 14.713 9.483 -14.308 1.00 92.38 74 ASN A N 1
ATOM 575 C CA . ASN A 1 74 ? 15.260 9.993 -13.054 1.00 92.38 74 ASN A CA 1
ATOM 576 C C . ASN A 1 74 ? 15.183 8.910 -11.960 1.00 92.38 74 ASN A C 1
ATOM 578 O O . ASN A 1 74 ? 14.276 8.939 -11.125 1.00 92.38 74 ASN A O 1
ATOM 582 N N . PRO A 1 75 ? 16.091 7.918 -11.954 1.00 93.94 75 PRO A N 1
ATOM 583 C CA . PRO A 1 75 ? 16.150 6.947 -10.868 1.00 93.94 75 PRO A CA 1
ATOM 584 C C . PRO A 1 75 ? 16.420 7.612 -9.502 1.00 93.94 75 PRO A C 1
ATOM 586 O O . PRO A 1 75 ? 17.120 8.624 -9.454 1.00 93.94 75 PRO A O 1
ATOM 589 N N . PRO A 1 76 ? 15.934 7.037 -8.382 1.00 95.69 76 PRO A N 1
ATOM 590 C CA . PRO A 1 76 ? 15.262 5.741 -8.278 1.00 95.69 76 PRO A CA 1
ATOM 591 C C . PRO A 1 76 ? 13.741 5.793 -8.506 1.00 95.69 76 PRO A C 1
ATOM 593 O O . PRO A 1 76 ? 13.079 6.787 -8.218 1.00 95.69 76 PRO A O 1
ATOM 596 N N . LEU A 1 77 ? 13.172 4.664 -8.938 1.00 96.38 77 LEU A N 1
ATOM 597 C CA . LEU A 1 77 ? 11.728 4.426 -8.889 1.00 96.38 77 LEU A CA 1
ATOM 598 C C . LEU A 1 77 ? 11.325 4.009 -7.470 1.00 96.38 77 LEU A C 1
ATOM 600 O O . LEU A 1 77 ? 11.773 2.971 -6.984 1.00 96.38 77 LEU A O 1
ATOM 604 N N . ASN A 1 78 ? 10.467 4.789 -6.820 1.00 96.50 78 ASN A N 1
ATOM 605 C CA . ASN A 1 78 ? 9.865 4.429 -5.539 1.00 96.50 78 ASN A CA 1
ATOM 606 C C . ASN A 1 78 ? 8.629 3.570 -5.790 1.00 96.50 78 ASN A C 1
ATOM 608 O O . ASN A 1 78 ? 7.775 3.945 -6.596 1.00 96.50 78 ASN A O 1
ATOM 612 N N . VAL A 1 79 ? 8.521 2.450 -5.079 1.00 97.25 79 VAL A N 1
ATOM 613 C CA . VAL A 1 79 ? 7.356 1.567 -5.151 1.00 97.25 79 VAL A CA 1
ATOM 614 C C . VAL A 1 79 ? 6.794 1.336 -3.759 1.00 97.25 79 VAL A C 1
ATOM 616 O O . VAL A 1 79 ? 7.530 0.981 -2.835 1.00 97.25 79 VAL A O 1
ATOM 619 N N . TYR A 1 80 ? 5.497 1.566 -3.590 1.00 96.94 80 TYR A N 1
ATOM 620 C CA . TYR A 1 80 ? 4.833 1.492 -2.291 1.00 96.94 80 TYR A CA 1
ATOM 621 C C . TYR A 1 80 ? 3.336 1.209 -2.433 1.00 96.94 80 TYR A C 1
ATOM 623 O O . TYR A 1 80 ? 2.768 1.297 -3.520 1.00 96.94 80 TYR A O 1
ATOM 631 N N . THR A 1 81 ? 2.697 0.852 -1.324 1.00 95.69 81 THR A N 1
ATOM 632 C CA . THR A 1 81 ? 1.237 0.757 -1.196 1.00 95.69 81 THR A CA 1
ATOM 633 C C . THR A 1 81 ? 0.741 1.810 -0.214 1.00 95.69 81 THR A C 1
ATOM 635 O O . THR A 1 81 ? 1.536 2.466 0.457 1.00 95.69 81 THR A O 1
ATOM 638 N N . THR A 1 82 ? -0.576 1.951 -0.075 1.00 90.00 82 THR A N 1
ATOM 639 C CA . THR A 1 82 ? -1.184 2.834 0.938 1.00 90.00 82 THR A CA 1
ATOM 640 C C . THR A 1 82 ? -0.721 2.511 2.367 1.00 90.00 82 THR A C 1
ATOM 642 O O . THR A 1 82 ? -0.739 3.383 3.227 1.00 90.00 82 THR A O 1
ATOM 645 N N . ILE A 1 83 ? -0.292 1.270 2.626 1.00 89.88 83 ILE A N 1
ATOM 646 C CA . ILE A 1 83 ? -0.007 0.768 3.979 1.00 89.88 83 ILE A CA 1
ATOM 647 C C . ILE A 1 83 ? 1.457 0.369 4.206 1.00 89.88 83 ILE A C 1
ATOM 649 O O . ILE A 1 83 ? 1.813 -0.056 5.304 1.00 89.88 83 ILE A O 1
ATOM 653 N N . SER A 1 84 ? 2.311 0.437 3.180 1.00 90.44 84 SER A N 1
ATOM 654 C CA . SER A 1 84 ? 3.724 0.067 3.308 1.00 90.44 84 SER A CA 1
ATOM 655 C C . SER A 1 84 ? 4.610 0.750 2.279 1.00 90.44 84 SER A C 1
ATOM 657 O O . SER A 1 84 ? 4.254 0.846 1.104 1.00 90.44 84 SER A O 1
ATOM 659 N N . SER A 1 85 ? 5.807 1.152 2.704 1.00 85.69 85 SER A N 1
ATOM 660 C CA . SER A 1 85 ? 6.903 1.459 1.792 1.00 85.69 85 SER A CA 1
ATOM 661 C C . SER A 1 85 ? 7.485 0.143 1.267 1.00 85.69 85 SER A C 1
ATOM 663 O O . SER A 1 85 ? 7.913 -0.707 2.042 1.00 85.69 85 SER A O 1
ATOM 665 N N . GLY A 1 86 ? 7.455 -0.062 -0.049 1.00 83.50 86 GLY A N 1
ATOM 666 C CA . GLY A 1 86 ? 7.988 -1.277 -0.665 1.00 83.50 86 GLY A CA 1
ATOM 667 C C . GLY A 1 86 ? 9.493 -1.232 -0.833 1.00 83.50 86 GLY A C 1
ATOM 668 O O . GLY A 1 86 ? 10.218 -2.073 -0.312 1.00 83.50 86 GLY A O 1
ATOM 669 N N . GLY A 1 87 ? 9.966 -0.236 -1.581 1.00 92.56 87 GLY A N 1
ATOM 670 C CA . GLY A 1 87 ? 11.388 -0.056 -1.840 1.00 92.56 87 GLY A CA 1
ATOM 671 C C . GLY A 1 87 ? 11.692 0.939 -2.954 1.00 92.56 87 GLY A C 1
ATOM 672 O O . GLY A 1 87 ? 10.802 1.594 -3.501 1.00 92.56 87 GLY A O 1
ATOM 673 N N . LYS A 1 88 ? 12.983 1.040 -3.277 1.00 94.81 88 LYS A N 1
ATOM 674 C CA . LYS A 1 88 ? 13.533 1.888 -4.340 1.00 94.81 88 LYS A CA 1
ATOM 675 C C . LYS A 1 88 ? 14.267 1.023 -5.359 1.00 94.81 88 LYS A C 1
ATOM 677 O O . LYS A 1 88 ? 15.026 0.142 -4.967 1.00 94.81 88 LYS A O 1
ATOM 682 N N . ILE A 1 89 ? 14.075 1.294 -6.647 1.00 95.19 89 ILE A N 1
ATOM 683 C CA . ILE A 1 89 ? 14.785 0.620 -7.741 1.00 95.19 89 ILE A CA 1
ATOM 684 C C . ILE A 1 89 ? 15.634 1.663 -8.480 1.00 95.19 89 ILE A C 1
ATOM 686 O O . ILE A 1 89 ? 15.100 2.547 -9.148 1.00 95.19 89 ILE A O 1
ATOM 690 N N . SER A 1 90 ? 16.959 1.584 -8.336 1.00 92.56 90 SER A N 1
ATOM 691 C CA . SER A 1 90 ? 17.905 2.644 -8.741 1.00 92.56 90 SER A CA 1
ATOM 692 C C . SER A 1 90 ? 18.319 2.631 -10.221 1.00 92.56 90 SER A C 1
ATOM 694 O O . SER A 1 90 ? 19.113 3.469 -10.638 1.00 92.56 90 SER A O 1
ATOM 696 N N . GLY A 1 91 ? 17.802 1.702 -11.029 1.00 90.31 91 GLY A N 1
ATOM 697 C CA . GLY A 1 91 ? 18.154 1.567 -12.446 1.00 90.31 91 GLY A CA 1
ATOM 698 C C . GLY A 1 91 ? 17.292 2.413 -13.391 1.00 90.31 91 GLY A C 1
ATOM 699 O O . GLY A 1 91 ? 16.109 2.653 -13.132 1.00 90.31 91 GLY A O 1
ATOM 700 N N . LYS A 1 92 ? 17.876 2.806 -14.536 1.00 92.50 92 LYS A N 1
ATOM 701 C CA . LYS A 1 92 ? 17.123 3.349 -15.686 1.00 92.50 92 LYS A CA 1
ATOM 702 C C . LYS A 1 92 ? 16.244 2.284 -16.358 1.00 92.50 92 LYS A C 1
ATOM 704 O O . LYS A 1 92 ? 15.183 2.590 -16.890 1.00 92.50 92 LYS A O 1
ATOM 709 N N . ALA A 1 93 ? 16.683 1.034 -16.310 1.00 94.19 93 ALA A N 1
ATOM 710 C CA . ALA A 1 93 ? 15.935 -0.149 -16.707 1.00 94.19 93 ALA A CA 1
ATOM 711 C C . ALA A 1 93 ? 16.346 -1.314 -15.800 1.00 94.19 93 ALA A C 1
ATOM 713 O O . ALA A 1 93 ? 17.395 -1.250 -15.151 1.00 94.19 93 ALA A O 1
ATOM 714 N N . GLY A 1 94 ? 15.533 -2.363 -15.744 1.00 93.44 94 GLY A N 1
ATOM 715 C CA . GLY A 1 94 ? 15.875 -3.566 -14.993 1.00 93.44 94 GLY A CA 1
ATOM 716 C C . GLY A 1 94 ? 14.671 -4.412 -14.619 1.00 93.44 94 GLY A C 1
ATOM 717 O O . GLY A 1 94 ? 13.526 -4.025 -14.827 1.00 93.44 94 GLY A O 1
ATOM 718 N N . ASP A 1 95 ? 14.957 -5.569 -14.041 1.00 96.88 95 ASP A N 1
ATOM 719 C CA . ASP A 1 95 ? 13.975 -6.499 -13.501 1.00 96.88 95 ASP A CA 1
ATOM 720 C C . ASP A 1 95 ? 14.280 -6.690 -12.020 1.00 96.88 95 ASP A C 1
ATOM 722 O O . ASP A 1 95 ? 15.401 -7.026 -11.637 1.00 96.88 95 ASP A O 1
ATOM 726 N N . SER A 1 96 ? 13.320 -6.371 -11.163 1.00 96.56 96 SER A N 1
ATOM 727 C CA . SER A 1 96 ? 13.511 -6.383 -9.717 1.00 96.56 96 SER A CA 1
ATOM 728 C C . SER A 1 96 ? 12.326 -7.028 -9.029 1.00 96.56 96 SER A C 1
ATOM 730 O O . SER A 1 96 ? 11.183 -6.896 -9.454 1.00 96.56 96 SER A O 1
ATOM 732 N N . THR A 1 97 ? 12.594 -7.719 -7.926 1.00 97.06 97 THR A N 1
ATOM 733 C CA . THR A 1 97 ? 11.544 -8.228 -7.046 1.00 97.06 97 THR A CA 1
ATOM 734 C C . THR A 1 97 ? 11.490 -7.376 -5.791 1.00 97.06 97 THR A C 1
ATOM 736 O O . THR A 1 97 ? 12.505 -7.197 -5.123 1.00 97.06 97 THR A O 1
ATOM 739 N N . ILE A 1 98 ? 10.299 -6.897 -5.457 1.00 96.00 98 ILE A N 1
ATOM 740 C CA . ILE A 1 98 ? 10.018 -6.174 -4.217 1.00 96.00 98 ILE A CA 1
ATOM 741 C C . ILE A 1 98 ? 8.879 -6.866 -3.467 1.00 96.00 98 ILE A C 1
ATOM 743 O O . ILE A 1 98 ? 8.020 -7.518 -4.070 1.00 96.00 98 ILE A O 1
ATOM 747 N N . PHE A 1 99 ? 8.860 -6.705 -2.149 1.00 95.38 99 PHE A N 1
ATOM 748 C CA . PHE A 1 99 ? 7.784 -7.202 -1.301 1.00 95.38 99 PHE A CA 1
ATOM 749 C C . PHE A 1 99 ? 6.973 -6.023 -0.777 1.00 95.38 99 PHE A C 1
ATOM 751 O O . PHE A 1 99 ? 7.520 -5.083 -0.208 1.00 95.38 99 PHE A O 1
ATOM 758 N N . LEU A 1 100 ? 5.665 -6.078 -0.995 1.00 95.50 100 LEU A N 1
ATOM 759 C CA . LEU A 1 100 ? 4.705 -5.069 -0.567 1.00 95.50 100 LEU A CA 1
ATOM 760 C C . LEU A 1 100 ? 3.730 -5.689 0.430 1.00 95.50 100 LEU A C 1
ATOM 762 O O . LEU A 1 100 ? 3.417 -6.875 0.321 1.00 95.50 100 LEU A O 1
ATOM 766 N N . LYS A 1 101 ? 3.211 -4.895 1.369 1.00 94.00 101 LYS A N 1
ATOM 767 C CA . LYS A 1 101 ? 2.065 -5.306 2.188 1.00 94.00 101 LYS A CA 1
ATOM 768 C C . LYS A 1 101 ? 0.770 -4.866 1.519 1.00 94.00 101 LYS A C 1
ATOM 770 O O . LYS A 1 101 ? 0.659 -3.732 1.043 1.00 94.00 101 LYS A O 1
ATOM 775 N N . VAL A 1 102 ? -0.197 -5.773 1.512 1.00 93.06 102 VAL A N 1
ATOM 776 C CA . VAL A 1 102 ? -1.523 -5.605 0.909 1.00 93.06 102 VAL A CA 1
ATOM 777 C C . VAL A 1 102 ? -2.603 -6.146 1.841 1.00 93.06 102 VAL A C 1
ATOM 779 O O . VAL A 1 102 ? -2.345 -7.011 2.679 1.00 93.06 102 VAL A O 1
ATOM 782 N N . LEU A 1 103 ? -3.815 -5.629 1.695 1.00 90.44 103 LEU A N 1
ATOM 783 C CA . LEU A 1 103 ? -5.006 -6.061 2.415 1.00 90.44 103 LEU A CA 1
ATOM 784 C C . LEU A 1 103 ? -5.768 -7.086 1.559 1.00 90.44 103 LEU A C 1
ATOM 786 O O . LEU A 1 103 ? -6.050 -6.802 0.393 1.00 90.44 103 LEU A O 1
ATOM 790 N N . PRO A 1 104 ? -6.077 -8.284 2.079 1.00 87.25 104 PRO A N 1
ATOM 791 C CA . PRO A 1 104 ? -6.785 -9.304 1.310 1.00 87.25 104 PRO A CA 1
ATOM 792 C C . PRO A 1 104 ? -8.231 -8.879 1.025 1.00 87.25 104 PRO A C 1
ATOM 794 O O . PRO A 1 104 ? -8.834 -8.143 1.803 1.00 87.25 104 PRO A O 1
ATOM 797 N N . ASN A 1 105 ? -8.797 -9.376 -0.078 1.00 84.12 105 ASN A N 1
ATOM 798 C CA . ASN A 1 105 ? -10.206 -9.197 -0.460 1.00 84.12 105 ASN A CA 1
ATOM 799 C C . ASN A 1 105 ? -10.670 -7.738 -0.635 1.00 84.12 105 ASN A C 1
ATOM 801 O O . ASN A 1 105 ? -11.868 -7.483 -0.720 1.00 84.12 105 ASN A O 1
ATOM 805 N N . ILE A 1 106 ? -9.740 -6.788 -0.742 1.00 87.88 106 ILE A N 1
ATOM 806 C CA . ILE A 1 106 ? -10.033 -5.401 -1.102 1.00 87.88 106 ILE A CA 1
ATOM 807 C C . ILE A 1 106 ? -9.081 -4.914 -2.197 1.00 87.88 106 ILE A C 1
ATOM 809 O O . ILE A 1 106 ? -8.020 -5.497 -2.444 1.00 87.88 106 ILE A O 1
ATOM 813 N N . ALA A 1 107 ? -9.466 -3.834 -2.875 1.00 91.19 107 ALA A N 1
ATOM 814 C CA . ALA A 1 107 ? -8.612 -3.192 -3.863 1.00 91.19 107 ALA A CA 1
ATOM 815 C C . ALA A 1 107 ? -7.407 -2.538 -3.171 1.00 91.19 107 ALA A C 1
ATOM 817 O O . ALA A 1 107 ? -7.563 -1.715 -2.271 1.00 91.19 107 ALA A O 1
ATOM 818 N N . ASN A 1 108 ? -6.203 -2.888 -3.613 1.00 93.00 108 ASN A N 1
ATOM 819 C CA . ASN A 1 108 ? -4.961 -2.290 -3.144 1.00 93.00 108 ASN A CA 1
ATOM 820 C C . ASN A 1 108 ? -4.373 -1.415 -4.243 1.00 93.00 108 ASN A C 1
ATOM 822 O O . ASN A 1 108 ? -4.241 -1.853 -5.387 1.00 93.00 108 ASN A O 1
ATOM 826 N N . PHE A 1 109 ? -3.968 -0.202 -3.886 1.00 96.12 109 PHE A N 1
ATOM 827 C CA . PHE A 1 109 ? -3.249 0.682 -4.793 1.00 96.12 109 PHE A CA 1
ATOM 828 C C . PHE A 1 109 ? -1.744 0.464 -4.653 1.00 96.12 109 PHE A C 1
ATOM 830 O O . PHE A 1 109 ? -1.192 0.532 -3.551 1.00 96.12 109 PHE A O 1
ATOM 837 N N . VAL A 1 110 ? -1.088 0.206 -5.782 1.00 97.06 110 VAL A N 1
ATOM 838 C CA . VAL A 1 110 ? 0.366 0.136 -5.905 1.00 97.06 110 VAL A CA 1
ATOM 839 C C . VAL A 1 110 ? 0.829 1.389 -6.631 1.00 97.06 110 VAL A C 1
ATOM 841 O O . VAL A 1 110 ? 0.434 1.660 -7.764 1.00 97.06 110 VAL A O 1
ATOM 844 N N . TYR A 1 111 ? 1.654 2.165 -5.948 1.00 97.25 111 TYR A N 1
ATOM 845 C CA . TYR A 1 111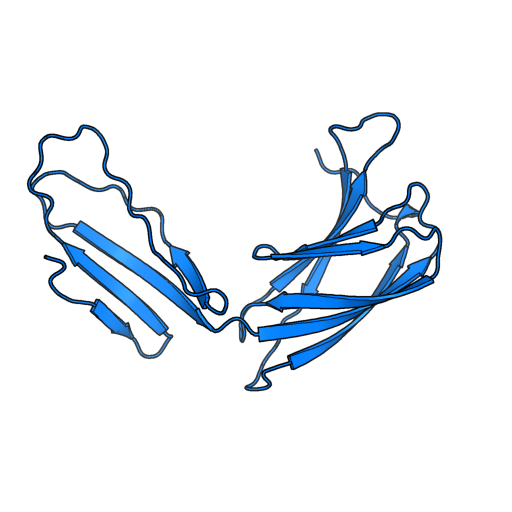 ? 2.152 3.448 -6.403 1.00 97.25 111 TYR A CA 1
ATOM 846 C C . TYR A 1 111 ? 3.570 3.289 -6.932 1.00 97.25 111 TYR A C 1
ATOM 848 O O . TYR A 1 111 ? 4.423 2.686 -6.280 1.00 97.25 111 TYR A O 1
ATOM 856 N N . PHE A 1 112 ? 3.817 3.880 -8.095 1.00 97.12 112 PHE A N 1
ATOM 857 C CA . PHE A 1 112 ? 5.120 3.970 -8.735 1.00 97.12 112 PHE A CA 1
ATOM 858 C C . PHE A 1 112 ? 5.455 5.444 -8.925 1.00 97.12 112 PHE A C 1
ATOM 860 O O . PHE A 1 112 ? 4.800 6.117 -9.722 1.00 97.12 112 PHE A O 1
ATOM 867 N N . ALA A 1 113 ? 6.449 5.951 -8.200 1.00 95.94 113 ALA A N 1
ATOM 868 C CA . ALA A 1 113 ? 6.767 7.375 -8.178 1.00 95.94 113 ALA A CA 1
ATOM 869 C C . ALA A 1 113 ? 8.239 7.651 -8.493 1.00 95.94 113 ALA A C 1
ATOM 871 O O . ALA A 1 113 ? 9.138 7.039 -7.911 1.00 95.94 113 ALA A O 1
ATOM 872 N N . ILE A 1 114 ? 8.475 8.628 -9.364 1.00 95.19 114 ILE A N 1
ATOM 873 C CA . ILE A 1 114 ? 9.795 9.225 -9.600 1.00 95.19 114 ILE A CA 1
ATOM 874 C C . ILE A 1 114 ? 9.772 10.679 -9.137 1.00 95.19 114 ILE A C 1
ATOM 876 O O . ILE A 1 114 ? 8.783 11.390 -9.335 1.00 95.19 114 ILE A O 1
ATOM 880 N N . GLN A 1 115 ? 10.855 11.119 -8.506 1.00 91.38 115 GLN A N 1
ATOM 881 C CA . GLN A 1 115 ? 10.993 12.508 -8.082 1.00 91.38 115 GLN A CA 1
ATOM 882 C C . GLN A 1 115 ? 11.442 13.359 -9.271 1.00 91.38 115 GLN A C 1
ATOM 884 O O . GLN A 1 115 ? 12.285 12.934 -10.065 1.00 91.38 115 GLN A O 1
ATOM 889 N N . ASN A 1 116 ? 10.856 14.545 -9.425 1.00 85.19 116 ASN A N 1
ATOM 890 C CA . ASN A 1 116 ? 11.292 15.463 -10.465 1.00 85.19 116 ASN A CA 1
ATOM 891 C C . ASN A 1 116 ? 12.577 16.177 -10.014 1.00 85.19 116 ASN A C 1
ATOM 893 O O . ASN A 1 116 ? 12.625 16.708 -8.906 1.00 85.19 116 ASN A O 1
ATOM 897 N N . ILE A 1 117 ? 13.611 16.174 -10.860 1.00 85.12 117 ILE A N 1
ATOM 898 C CA . ILE A 1 117 ? 14.905 16.806 -10.560 1.00 85.12 117 ILE A CA 1
ATOM 899 C C . ILE A 1 117 ? 14.736 18.325 -10.459 1.00 85.12 117 ILE A C 1
ATOM 901 O O . ILE A 1 117 ? 15.224 18.933 -9.510 1.00 85.12 117 ILE A O 1
ATOM 905 N N . ASP A 1 118 ? 13.979 18.919 -11.383 1.00 86.44 118 ASP A N 1
ATOM 906 C CA . ASP A 1 118 ? 13.803 20.374 -11.453 1.00 86.44 118 ASP A CA 1
ATOM 907 C C . ASP A 1 118 ? 12.801 20.886 -10.411 1.00 86.44 118 ASP A C 1
ATOM 909 O O . ASP A 1 118 ? 12.822 22.049 -10.015 1.00 86.44 118 ASP A O 1
ATOM 913 N N . THR A 1 119 ? 11.895 20.015 -9.954 1.00 85.25 119 THR A N 1
ATOM 914 C CA . THR A 1 119 ? 10.872 20.345 -8.951 1.00 85.25 119 THR A CA 1
ATOM 915 C C . THR A 1 119 ? 10.786 19.252 -7.882 1.00 85.25 119 THR A C 1
ATOM 917 O O . THR A 1 119 ? 9.849 18.456 -7.896 1.00 85.25 119 THR A O 1
ATOM 920 N N . PRO A 1 120 ? 11.721 19.209 -6.913 1.00 83.81 120 PRO A N 1
ATOM 921 C CA . PRO A 1 120 ? 11.814 18.116 -5.938 1.00 83.81 120 PRO A CA 1
ATOM 922 C C . PRO A 1 120 ? 10.562 17.919 -5.075 1.00 83.81 120 PRO A C 1
ATOM 924 O O . PRO A 1 120 ? 10.353 16.841 -4.526 1.00 83.81 120 PRO A O 1
ATOM 927 N N . THR A 1 121 ? 9.710 18.936 -4.952 1.00 85.00 121 THR A N 1
ATOM 928 C CA . THR A 1 121 ? 8.426 18.845 -4.242 1.00 85.00 121 THR A CA 1
ATOM 929 C C . THR A 1 121 ? 7.342 18.115 -5.035 1.00 85.00 121 THR A C 1
ATOM 931 O O . THR A 1 121 ? 6.314 17.762 -4.464 1.00 85.00 121 THR A O 1
ATOM 934 N N . LYS A 1 122 ? 7.555 17.865 -6.332 1.00 86.31 122 LYS A N 1
ATOM 935 C CA . LYS A 1 122 ? 6.617 17.179 -7.222 1.00 86.31 122 LYS A CA 1
ATOM 936 C C . LYS A 1 122 ? 7.137 15.799 -7.602 1.00 86.31 122 LYS A C 1
ATOM 938 O O . LYS A 1 122 ? 8.332 15.580 -7.810 1.00 86.31 122 LYS A O 1
ATOM 943 N N . SER A 1 123 ? 6.204 14.865 -7.748 1.00 88.75 123 SER A N 1
ATOM 944 C CA . SER A 1 123 ? 6.492 13.526 -8.254 1.00 88.75 123 SER A CA 1
ATOM 945 C C . SER A 1 123 ? 5.649 13.227 -9.488 1.00 88.75 123 SER A C 1
ATOM 947 O O . SER A 1 123 ? 4.494 13.648 -9.599 1.00 88.75 123 SER A O 1
ATOM 949 N N . ASN A 1 124 ? 6.237 12.494 -10.431 1.00 92.88 124 ASN A N 1
ATOM 950 C CA . ASN A 1 124 ? 5.459 11.860 -11.485 1.00 92.88 124 ASN A CA 1
ATOM 951 C C . ASN A 1 124 ? 5.056 10.477 -10.987 1.00 92.88 124 ASN A C 1
ATOM 953 O O . ASN A 1 124 ? 5.897 9.719 -10.496 1.00 92.88 124 ASN A O 1
ATOM 957 N N . LEU A 1 125 ? 3.768 10.165 -11.109 1.00 94.19 125 LEU A N 1
ATOM 958 C CA . LEU A 1 125 ? 3.161 8.999 -10.486 1.00 94.19 125 LEU A CA 1
ATOM 959 C C . LEU A 1 125 ? 2.389 8.163 -11.511 1.00 94.19 125 LEU A C 1
ATOM 961 O O . LEU A 1 125 ? 1.639 8.690 -12.338 1.00 94.19 125 LEU A O 1
ATOM 965 N N . ARG A 1 126 ? 2.504 6.842 -11.381 1.00 95.50 126 ARG A N 1
ATOM 966 C CA . ARG A 1 126 ? 1.527 5.865 -11.873 1.00 95.50 126 ARG A CA 1
ATOM 967 C C . ARG A 1 126 ? 0.934 5.109 -10.689 1.00 95.50 126 ARG A C 1
ATOM 969 O O . ARG A 1 126 ? 1.638 4.800 -9.731 1.00 95.50 126 ARG A O 1
ATOM 976 N N . ILE A 1 127 ? -0.358 4.815 -10.774 1.00 96.06 127 ILE A N 1
ATOM 977 C CA . ILE A 1 127 ? -1.081 4.016 -9.786 1.00 96.06 127 ILE A CA 1
ATOM 978 C C . ILE A 1 127 ? -1.678 2.824 -10.518 1.00 96.06 127 ILE A C 1
ATOM 980 O O . ILE A 1 127 ? -2.422 3.021 -11.477 1.00 96.06 127 ILE A O 1
ATOM 984 N N . ASP A 1 128 ? -1.383 1.626 -10.029 1.00 95.62 128 ASP A N 1
ATOM 985 C CA . ASP A 1 128 ? -2.043 0.398 -10.456 1.00 95.62 128 ASP A CA 1
ATOM 986 C C . ASP A 1 128 ? -2.924 -0.125 -9.321 1.00 95.62 128 ASP A C 1
ATOM 988 O O . ASP A 1 128 ? -2.633 0.074 -8.138 1.00 95.62 128 ASP A O 1
ATOM 992 N N . THR A 1 129 ? -4.008 -0.808 -9.677 1.00 95.38 129 THR A N 1
ATOM 993 C CA . THR A 1 129 ? -4.910 -1.440 -8.712 1.00 95.38 129 THR A CA 1
ATOM 994 C C . THR A 1 129 ? -4.764 -2.948 -8.802 1.00 95.38 129 THR A C 1
ATOM 996 O O . THR A 1 129 ? -4.879 -3.523 -9.883 1.00 95.38 129 THR A O 1
ATOM 999 N N . VAL A 1 130 ? -4.547 -3.595 -7.659 1.00 92.12 130 VAL A N 1
ATOM 1000 C CA . VAL A 1 130 ? -4.551 -5.054 -7.541 1.00 92.12 130 VAL A CA 1
ATOM 1001 C C . VAL A 1 130 ? -5.658 -5.484 -6.588 1.00 92.12 130 VAL A C 1
ATOM 1003 O O . VAL A 1 130 ? -5.727 -5.033 -5.444 1.00 92.12 130 VAL A O 1
ATOM 1006 N N . LEU A 1 131 ? -6.542 -6.355 -7.070 1.00 88.56 131 LEU A N 1
ATOM 1007 C CA . LEU A 1 131 ? -7.541 -7.030 -6.251 1.00 88.56 131 LEU A CA 1
ATOM 1008 C C . LEU A 1 131 ? -7.078 -8.469 -6.050 1.00 88.56 131 LEU A C 1
ATOM 1010 O O . LEU A 1 131 ? -6.970 -9.235 -7.005 1.00 88.56 131 LEU A O 1
ATOM 1014 N N . LEU A 1 132 ? -6.748 -8.806 -4.808 1.00 82.75 132 LEU A N 1
ATOM 1015 C CA . LEU A 1 132 ? -6.189 -10.101 -4.446 1.00 82.75 132 LEU A CA 1
ATOM 1016 C C . LEU A 1 132 ? -7.254 -10.875 -3.673 1.00 82.75 132 LEU A C 1
ATOM 1018 O O . LEU A 1 132 ? -7.521 -10.586 -2.507 1.00 82.75 132 LEU A O 1
ATOM 1022 N N . SER A 1 133 ? -7.898 -11.815 -4.359 1.00 78.06 133 SER A N 1
ATOM 1023 C CA . SER A 1 133 ? -8.902 -12.707 -3.781 1.00 78.06 133 SER A CA 1
ATOM 1024 C C . SER A 1 133 ? -8.267 -14.017 -3.318 1.00 78.06 133 SER A C 1
ATOM 1026 O O . SER A 1 133 ? -7.439 -14.591 -4.030 1.00 78.06 133 SER A O 1
ATOM 1028 N N . GLY A 1 134 ? -8.710 -14.525 -2.169 1.00 73.44 134 GLY A N 1
ATOM 1029 C CA . GLY A 1 134 ? -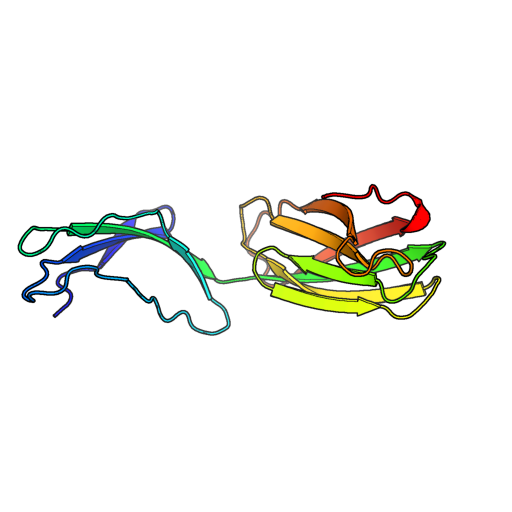8.351 -15.856 -1.671 1.00 73.44 134 GLY A CA 1
ATOM 1030 C C . GLY A 1 134 ? -7.459 -15.849 -0.429 1.00 73.44 134 GLY A C 1
ATOM 1031 O O . GLY A 1 134 ? -7.134 -14.806 0.131 1.00 73.44 134 GLY A O 1
ATOM 1032 N N . PHE A 1 135 ? -7.075 -17.049 0.010 1.00 69.94 135 PHE A N 1
ATOM 1033 C CA . PHE A 1 135 ? -6.431 -17.291 1.310 1.00 69.94 135 PHE A CA 1
ATOM 1034 C C . PHE A 1 135 ? -4.901 -17.427 1.246 1.00 69.94 135 PHE A C 1
ATOM 1036 O O . PHE A 1 135 ? -4.280 -17.856 2.212 1.00 69.94 135 PHE A O 1
ATOM 1043 N N . ALA A 1 136 ? -4.272 -17.101 0.114 1.00 82.25 136 ALA A N 1
ATOM 1044 C CA . ALA A 1 136 ? -2.822 -17.216 -0.020 1.00 82.25 136 ALA A CA 1
ATOM 1045 C C . ALA A 1 136 ? -2.106 -16.139 0.812 1.00 82.25 136 ALA A C 1
ATOM 1047 O O . ALA A 1 136 ? -2.356 -14.952 0.621 1.00 82.25 136 ALA A O 1
ATOM 1048 N N . ASP A 1 137 ? -1.162 -16.529 1.674 1.00 81.31 137 ASP A N 1
ATOM 1049 C CA . ASP A 1 137 ? -0.359 -15.580 2.468 1.00 81.31 137 ASP A CA 1
ATOM 1050 C C . ASP A 1 137 ? 0.573 -14.712 1.595 1.00 81.31 137 ASP A C 1
ATOM 1052 O O . ASP A 1 137 ? 1.000 -13.627 1.997 1.00 81.31 137 ASP A O 1
ATOM 1056 N N . THR A 1 138 ? 0.921 -15.184 0.390 1.00 90.19 138 THR A N 1
ATOM 1057 C CA . THR A 1 138 ? 1.747 -14.443 -0.573 1.00 90.19 138 THR A CA 1
ATOM 1058 C C . THR A 1 138 ? 1.158 -14.490 -1.976 1.00 90.19 138 THR A C 1
ATOM 1060 O O . THR A 1 138 ? 1.033 -15.555 -2.581 1.00 90.19 138 THR A O 1
ATOM 1063 N N . PHE A 1 139 ? 0.891 -13.315 -2.533 1.00 92.06 139 PHE A N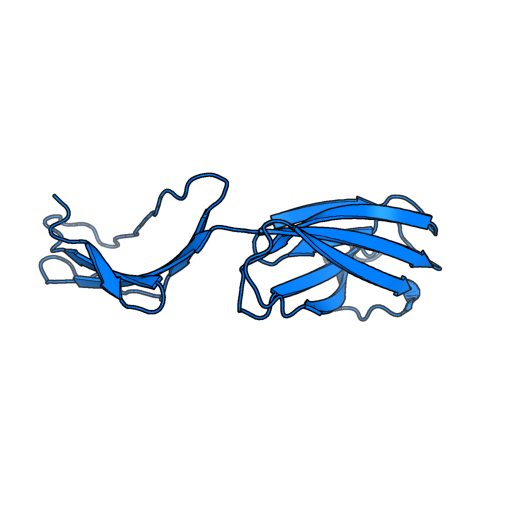 1
ATOM 1064 C CA . PHE A 1 139 ? 0.456 -13.124 -3.910 1.00 92.06 139 PHE A CA 1
ATOM 1065 C C . PHE A 1 139 ? 1.630 -12.750 -4.808 1.00 92.06 139 PHE A C 1
ATOM 1067 O O . PHE A 1 139 ? 2.633 -12.194 -4.355 1.00 92.06 139 PHE A O 1
ATOM 1074 N N . ARG A 1 140 ? 1.511 -13.041 -6.104 1.00 94.81 140 ARG A N 1
ATOM 1075 C CA . ARG A 1 140 ? 2.520 -12.699 -7.111 1.00 94.81 140 ARG A CA 1
ATOM 1076 C C . ARG A 1 140 ? 1.883 -11.852 -8.196 1.00 94.81 140 ARG A C 1
ATOM 1078 O O . ARG A 1 140 ? 0.816 -12.195 -8.693 1.00 94.81 140 ARG A O 1
ATOM 1085 N N . HIS A 1 141 ? 2.555 -10.775 -8.580 1.00 95.31 141 HIS A N 1
ATOM 1086 C CA . HIS A 1 141 ? 2.117 -9.926 -9.682 1.00 95.31 141 HIS A CA 1
ATOM 1087 C C . HIS A 1 141 ? 3.327 -9.360 -10.422 1.00 95.31 141 HIS A C 1
ATOM 1089 O O . HIS A 1 141 ? 4.361 -9.105 -9.803 1.00 95.31 141 HIS A O 1
ATOM 1095 N N . THR A 1 142 ? 3.206 -9.182 -11.739 1.00 97.56 142 THR A N 1
ATOM 1096 C CA . THR A 1 142 ? 4.258 -8.570 -12.560 1.00 97.56 142 THR A CA 1
ATOM 1097 C C . THR A 1 142 ? 3.785 -7.224 -13.078 1.00 97.56 142 THR A C 1
ATOM 1099 O O . THR A 1 142 ? 2.754 -7.146 -13.735 1.00 97.56 142 THR A O 1
ATOM 1102 N N . PHE A 1 143 ? 4.571 -6.184 -12.824 1.00 97.44 143 PHE A N 1
ATOM 1103 C CA . PHE A 1 143 ? 4.332 -4.830 -13.296 1.00 97.44 143 PHE A CA 1
ATOM 1104 C C . PHE A 1 143 ? 5.326 -4.487 -14.399 1.00 97.44 143 PHE A C 1
ATOM 1106 O O . PHE A 1 143 ? 6.537 -4.541 -14.191 1.00 97.44 143 PHE A O 1
ATOM 1113 N N . GLN A 1 144 ? 4.801 -4.103 -15.560 1.00 97.50 144 GLN A N 1
ATOM 1114 C CA . GLN A 1 144 ? 5.575 -3.512 -16.649 1.00 97.50 144 GLN A CA 1
ATOM 1115 C C . GLN A 1 144 ? 5.469 -1.996 -16.543 1.00 97.50 144 GLN A C 1
ATOM 1117 O O . GLN A 1 144 ? 4.375 -1.435 -16.665 1.00 97.50 144 GLN A O 1
ATOM 1122 N N . VAL A 1 145 ? 6.589 -1.329 -16.277 1.00 96.69 145 VAL A N 1
ATOM 1123 C CA . VAL A 1 145 ? 6.611 0.081 -15.895 1.00 96.69 145 VAL A CA 1
ATOM 1124 C C . VAL A 1 145 ? 7.536 0.866 -16.817 1.00 96.69 145 VAL A C 1
ATOM 1126 O O . VAL A 1 145 ? 8.708 0.535 -16.976 1.00 96.69 145 VAL A O 1
ATOM 1129 N N . ASN A 1 146 ? 7.009 1.943 -17.397 1.00 96.44 146 ASN A N 1
ATOM 1130 C CA . ASN A 1 146 ? 7.780 2.934 -18.141 1.00 96.44 146 ASN A CA 1
ATOM 1131 C C . ASN A 1 146 ? 7.617 4.308 -17.464 1.00 96.44 146 ASN A C 1
ATOM 1133 O O . ASN A 1 146 ? 6.619 4.987 -17.730 1.00 96.44 146 ASN A O 1
ATOM 1137 N N . PRO A 1 147 ? 8.534 4.713 -16.559 1.00 95.06 147 PRO A N 1
ATOM 1138 C CA . PRO A 1 147 ? 8.383 5.947 -15.790 1.00 95.06 147 PRO A CA 1
ATOM 1139 C C . PRO A 1 147 ? 8.401 7.235 -16.617 1.00 95.06 147 PRO A C 1
ATOM 1141 O O . PRO A 1 147 ? 7.893 8.251 -16.152 1.00 95.06 147 PRO A O 1
ATOM 1144 N N . GLN A 1 148 ? 8.904 7.209 -17.854 1.00 93.12 148 GLN A N 1
ATOM 1145 C CA . GLN A 1 148 ? 8.817 8.355 -18.765 1.00 93.12 148 GLN A CA 1
ATOM 1146 C C . GLN A 1 148 ? 7.364 8.717 -19.124 1.00 93.12 148 GLN A C 1
ATOM 1148 O O . GLN A 1 148 ? 7.079 9.865 -19.451 1.00 93.12 148 GLN A O 1
ATOM 1153 N N . LEU A 1 149 ? 6.436 7.757 -19.039 1.00 93.12 149 LEU A N 1
ATOM 1154 C CA . LEU A 1 149 ? 5.012 7.960 -19.329 1.00 93.12 149 LEU A CA 1
ATOM 1155 C C . LEU A 1 149 ? 4.200 8.406 -18.104 1.00 93.12 149 LEU A C 1
ATOM 1157 O O . LEU A 1 149 ? 2.976 8.532 -18.181 1.00 93.12 149 LEU A O 1
ATOM 1161 N N . PHE A 1 150 ? 4.846 8.592 -16.951 1.00 94.62 150 PHE A N 1
ATOM 1162 C CA . PHE A 1 150 ? 4.147 8.980 -15.733 1.00 94.62 150 PHE A CA 1
ATOM 1163 C C . PHE A 1 150 ? 3.654 10.420 -15.823 1.00 94.62 150 PHE A C 1
ATOM 1165 O O . PHE A 1 150 ? 4.329 11.300 -16.355 1.00 94.62 150 PHE A O 1
ATOM 1172 N N . LYS A 1 151 ? 2.475 10.671 -15.252 1.00 89.19 151 LYS A N 1
ATOM 1173 C CA . LYS A 1 151 ? 1.896 12.014 -15.207 1.00 89.19 151 LYS A CA 1
ATOM 1174 C C . LYS A 1 151 ? 2.319 12.711 -13.920 1.00 89.19 151 LYS A C 1
ATOM 1176 O O . LYS A 1 151 ? 2.320 12.096 -12.852 1.00 89.19 151 LYS A O 1
ATOM 1181 N N . CYS A 1 152 ? 2.642 13.996 -14.025 1.00 81.06 152 CYS A N 1
ATOM 1182 C CA . CYS A 1 152 ? 2.844 14.843 -12.856 1.00 81.06 152 CYS A CA 1
ATOM 1183 C C . CYS A 1 152 ? 1.519 14.956 -12.094 1.00 81.06 152 CYS A C 1
ATOM 1185 O O . CYS A 1 152 ? 0.485 15.261 -12.696 1.00 81.06 152 CYS A O 1
ATOM 1187 N N . ARG A 1 153 ? 1.541 14.688 -10.787 1.00 69.88 153 ARG A N 1
ATOM 1188 C CA . ARG A 1 153 ? 0.428 15.019 -9.893 1.00 69.88 153 ARG A CA 1
ATOM 1189 C C . ARG A 1 153 ? 0.903 16.068 -8.894 1.00 69.88 153 ARG A C 1
ATOM 1191 O O . ARG A 1 153 ? 2.020 15.970 -8.387 1.00 69.88 153 ARG A O 1
ATOM 1198 N N . LEU A 1 154 ? 0.065 17.091 -8.725 1.00 51.91 154 LEU A N 1
ATOM 1199 C CA . LEU A 1 154 ? 0.231 18.169 -7.750 1.00 51.91 154 LEU A CA 1
ATOM 1200 C C . LEU A 1 154 ? -0.058 17.658 -6.340 1.00 51.91 154 LEU A C 1
ATOM 1202 O O . LEU A 1 154 ? -0.958 16.794 -6.217 1.00 51.91 154 LEU A O 1
#

Sequence (154 aa):
MIDSTKCDINGKYSISFTTTGQGLEYRLAFFSPPNYYSLQDAVIIIVGKDNTVNFSAFKVHLLKARVVISNNPNPPLNVYTTISSGGKISGKAGDSTIFLKVLPNIANFVYFAIQNIDTPTKSNLRIDTVLLSGFADTFRHTFQVNPQLFKCRL

Secondary structure (DSSP, 8-state):
----EEE-TTSEEEEEEE--S--S---------TTEEEEE----PPTTSEEEEEEEEEE-EEEEEEEEE---SSSPEEEEETTEEEEEE--SSEEEEEEEEE-TTSEEEEEEEEE-SS-TT-EEEEEEEEE--SS-SEEEEEEEE-GGGPEEE-

Foldseek 3Di:
DFDDWDQDPVQKIKTKDAAADDDPADDDDDDDPPQKDKDWDDFGHDHRDIGMTIMHMARWAKEFEWEWEAQPPADWKFKAWPVGGWDTRGDRTDIDTTIYIDGAQDKIKIKIWGADPVHRVKIFIDIDIDHHYDDDSYHYDYHYDYSVPGHIDD

Organism: NCBI:txid2682090

Radius of gyration: 20.04 Å; chains: 1; bounding box: 39×38×52 Å